Protein AF-A0A1D7XZR6-F1 (afdb_monomer_lite)

Sequence (73 aa):
MTTIIIDKDLNFSKTHFRNIEELQMEILLMNERSELSPEHIRVLKEREAEADNATDDGFTFEELKASIRRKNG

Structure (mmCIF, N/CA/C/O backbone):
data_AF-A0A1D7XZR6-F1
#
_entry.id   AF-A0A1D7XZR6-F1
#
loop_
_atom_site.group_PDB
_atom_site.id
_atom_site.type_symbol
_atom_site.label_atom_id
_atom_site.label_alt_id
_atom_site.label_comp_id
_atom_site.label_asym_id
_atom_site.label_entity_id
_atom_site.label_seq_id
_atom_site.pdbx_PDB_ins_code
_atom_site.Cartn_x
_atom_site.Cartn_y
_atom_site.Cartn_z
_atom_site.occupancy
_atom_site.B_iso_or_equiv
_atom_site.auth_seq_id
_atom_site.auth_comp_id
_atom_site.auth_asym_id
_atom_site.auth_atom_id
_atom_site.pdbx_PDB_model_num
ATOM 1 N N . MET A 1 1 ? -6.381 6.873 35.813 1.00 56.25 1 MET A N 1
ATOM 2 C CA . MET A 1 1 ? -6.633 5.606 35.100 1.00 56.25 1 MET A CA 1
ATOM 3 C C . MET A 1 1 ? -7.865 5.841 34.253 1.00 56.25 1 MET A C 1
ATOM 5 O O . MET A 1 1 ? -8.883 6.224 34.814 1.00 56.25 1 MET A O 1
ATOM 9 N N . THR A 1 2 ? -7.741 5.739 32.935 1.00 82.62 2 THR A N 1
ATOM 10 C CA . THR A 1 2 ? -8.837 6.024 32.003 1.00 82.62 2 THR A CA 1
ATOM 11 C C . THR A 1 2 ? -9.218 4.718 31.334 1.00 82.62 2 THR A C 1
ATOM 13 O O . THR A 1 2 ? -8.349 4.046 30.783 1.00 82.62 2 THR A O 1
ATOM 16 N N . THR A 1 3 ? -10.491 4.349 31.412 1.00 79.94 3 THR A N 1
ATOM 17 C CA . THR A 1 3 ? -11.012 3.138 30.775 1.00 79.94 3 THR A CA 1
ATOM 18 C C . THR A 1 3 ? -11.631 3.524 29.442 1.00 79.94 3 THR A C 1
ATOM 20 O O . THR A 1 3 ? -12.518 4.372 29.399 1.00 79.94 3 THR A O 1
ATOM 23 N N . ILE A 1 4 ? -11.150 2.912 28.364 1.00 77.12 4 ILE A N 1
ATOM 24 C CA . ILE A 1 4 ? -11.722 3.049 27.024 1.00 77.12 4 ILE A CA 1
ATOM 25 C C . ILE A 1 4 ? -12.548 1.790 26.767 1.00 77.12 4 ILE A C 1
ATOM 27 O O . ILE A 1 4 ? -12.045 0.682 26.943 1.00 77.12 4 ILE A O 1
ATOM 31 N N . ILE A 1 5 ? -13.809 1.969 26.383 1.00 81.62 5 ILE A N 1
ATOM 32 C CA . ILE A 1 5 ? -14.734 0.886 26.038 1.00 81.62 5 I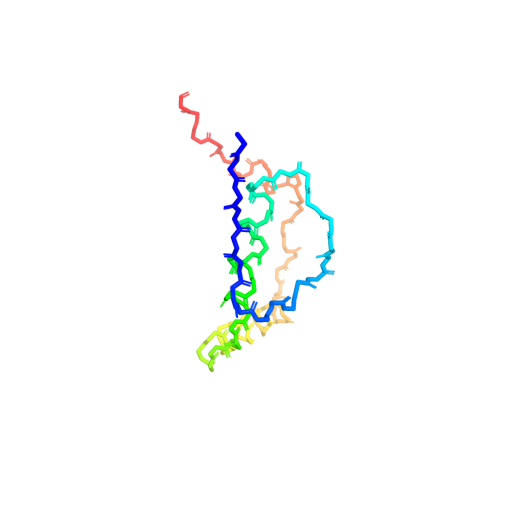LE A CA 1
ATOM 33 C C . ILE A 1 5 ? -15.009 0.981 24.538 1.00 81.62 5 ILE A C 1
ATOM 35 O O . ILE A 1 5 ? -15.241 2.072 24.018 1.00 81.62 5 ILE A O 1
ATOM 39 N N . ILE A 1 6 ? -14.941 -0.154 23.846 1.00 82.69 6 ILE A N 1
ATOM 40 C CA . ILE A 1 6 ? -15.231 -0.269 22.418 1.00 82.69 6 ILE A CA 1
ATOM 41 C C . ILE A 1 6 ? -16.420 -1.222 22.288 1.00 82.69 6 ILE A C 1
ATOM 43 O O . ILE A 1 6 ? -16.272 -2.422 22.486 1.00 82.69 6 ILE A O 1
ATOM 47 N N . ASP A 1 7 ? -17.594 -0.682 21.963 1.00 85.00 7 ASP A N 1
ATOM 48 C CA . ASP A 1 7 ? -18.847 -1.454 21.877 1.00 85.00 7 ASP A CA 1
ATOM 49 C C . ASP A 1 7 ? -19.039 -2.168 20.527 1.00 85.00 7 ASP A C 1
ATOM 51 O O . ASP A 1 7 ? -20.022 -2.879 20.317 1.00 85.00 7 ASP A O 1
ATOM 55 N N . LYS A 1 8 ? -18.118 -1.957 19.581 1.00 81.25 8 LYS A N 1
ATOM 56 C CA . LYS A 1 8 ? -18.104 -2.629 18.279 1.00 81.25 8 LYS A CA 1
ATOM 57 C C . LYS A 1 8 ? -17.094 -3.761 18.274 1.00 81.25 8 LYS A C 1
ATOM 59 O O . LYS A 1 8 ? -15.980 -3.601 18.765 1.00 81.25 8 LYS A O 1
ATOM 64 N N . ASP A 1 9 ? -17.468 -4.855 17.627 1.00 78.75 9 ASP A N 1
ATOM 65 C CA . ASP A 1 9 ? -16.533 -5.931 17.334 1.00 78.75 9 ASP A CA 1
ATOM 66 C C . ASP A 1 9 ? -15.513 -5.448 16.290 1.00 78.75 9 ASP A C 1
ATOM 68 O O . ASP A 1 9 ? -15.884 -5.006 15.196 1.00 78.75 9 ASP A O 1
ATOM 72 N N . LEU A 1 10 ? -14.231 -5.452 16.659 1.00 81.56 10 LEU A N 1
ATOM 73 C CA . LEU A 1 10 ? -13.127 -4.991 15.821 1.00 81.56 10 LEU A CA 1
ATOM 74 C C . LEU A 1 10 ? -12.174 -6.156 15.565 1.00 81.56 10 LEU A C 1
ATOM 76 O O . LEU A 1 10 ? -11.496 -6.644 16.467 1.00 81.56 10 LEU A O 1
ATOM 80 N N . ASN A 1 11 ? -12.077 -6.555 14.298 1.00 81.50 11 ASN A N 1
ATOM 81 C CA . ASN A 1 11 ? -11.142 -7.579 13.843 1.00 81.50 11 ASN A CA 1
ATOM 82 C C . ASN A 1 11 ? -9.745 -6.985 13.628 1.00 81.50 11 ASN A C 1
ATOM 84 O O . ASN A 1 11 ? -9.325 -6.742 12.495 1.00 81.50 11 ASN A O 1
ATOM 88 N N . PHE A 1 12 ? -9.032 -6.729 14.723 1.00 84.75 12 PHE A N 1
ATOM 89 C CA . PHE A 1 12 ? -7.634 -6.313 14.666 1.00 84.75 12 PHE A CA 1
ATOM 90 C C . PHE A 1 12 ? -6.746 -7.425 14.100 1.00 84.75 12 PHE A C 1
ATOM 92 O O . PHE A 1 12 ? -6.958 -8.607 14.375 1.00 84.75 12 PHE A O 1
ATOM 99 N N . SER A 1 13 ? -5.694 -7.059 13.364 1.00 84.06 13 SER A N 1
ATOM 100 C CA . SER A 1 13 ? -4.713 -8.041 12.874 1.00 84.06 13 SER A CA 1
ATOM 101 C C . SER A 1 13 ? -3.794 -8.587 13.979 1.00 84.06 13 SER A C 1
ATOM 103 O O . SER A 1 13 ? -3.104 -9.587 13.785 1.00 84.06 13 SER A O 1
ATOM 105 N N . LYS A 1 14 ? -3.798 -7.938 15.149 1.00 84.94 14 LYS A N 1
ATOM 106 C CA . LYS A 1 14 ? -3.010 -8.269 16.340 1.00 84.94 14 LYS A CA 1
ATOM 107 C C . LYS A 1 14 ? -3.778 -7.909 17.613 1.00 84.94 14 LYS A C 1
ATOM 109 O O . LYS A 1 14 ? -4.655 -7.054 17.598 1.00 84.94 14 LYS A O 1
ATOM 114 N N . THR A 1 15 ? -3.407 -8.523 18.733 1.00 86.88 15 THR A N 1
ATOM 115 C CA . THR A 1 15 ? -4.062 -8.325 20.042 1.00 86.88 15 THR A CA 1
ATOM 116 C C . THR A 1 15 ? -3.211 -7.549 21.048 1.00 86.88 15 THR A C 1
ATOM 118 O O . THR A 1 15 ? -3.671 -7.257 22.150 1.00 86.88 15 THR A O 1
ATOM 121 N N . HIS A 1 16 ? -1.971 -7.205 20.686 1.00 90.44 16 HIS A N 1
ATOM 122 C CA . HIS A 1 16 ? -1.045 -6.462 21.534 1.00 90.44 16 HIS A CA 1
ATOM 123 C C . HIS A 1 16 ? -0.629 -5.148 20.868 1.00 90.44 16 HIS A C 1
ATOM 125 O O . HIS A 1 16 ? -0.250 -5.127 19.696 1.00 90.44 16 HIS A O 1
ATOM 131 N N . PHE A 1 17 ? -0.669 -4.068 21.646 1.00 92.50 17 PHE A N 1
ATOM 132 C CA . PHE A 1 17 ? -0.328 -2.711 21.231 1.00 92.50 17 PHE A CA 1
ATOM 133 C C . PHE A 1 17 ? 0.583 -2.104 22.296 1.00 92.50 17 PHE A C 1
ATOM 135 O O . PHE A 1 17 ? 0.294 -2.213 23.489 1.00 92.50 17 PHE A O 1
ATOM 142 N N . ARG A 1 18 ? 1.688 -1.478 21.886 1.00 93.69 18 ARG A N 1
ATOM 143 C CA . ARG A 1 18 ? 2.679 -0.917 22.818 1.00 93.69 18 ARG A CA 1
ATOM 144 C C . ARG A 1 18 ? 2.170 0.340 23.512 1.00 93.69 18 ARG A C 1
ATOM 146 O O . ARG A 1 18 ? 2.560 0.618 24.642 1.00 93.69 18 ARG A O 1
ATOM 153 N N . ASN A 1 19 ? 1.339 1.109 22.820 1.00 93.19 19 ASN A N 1
ATOM 154 C CA . ASN A 1 19 ? 0.763 2.359 23.292 1.00 93.19 19 ASN A CA 1
ATOM 155 C C . ASN A 1 19 ? -0.572 2.643 22.584 1.00 93.19 19 ASN A C 1
ATOM 157 O O . ASN A 1 19 ? -1.027 1.868 21.737 1.00 93.19 19 ASN A O 1
ATOM 161 N N . ILE A 1 20 ? -1.215 3.747 22.965 1.00 89.75 20 ILE A N 1
ATOM 162 C CA . ILE A 1 20 ? -2.519 4.134 22.423 1.00 89.75 20 ILE A CA 1
ATOM 163 C C . ILE A 1 20 ? -2.423 4.553 20.953 1.00 89.75 20 ILE A C 1
ATOM 165 O O . ILE A 1 20 ? -3.336 4.279 20.179 1.00 89.75 20 ILE A O 1
ATOM 169 N N . GLU A 1 21 ? -1.304 5.150 20.550 1.00 92.81 21 GLU A N 1
ATOM 170 C CA . GLU A 1 21 ? -1.046 5.587 19.181 1.00 92.81 21 GLU A CA 1
ATOM 171 C C . GLU A 1 21 ? -1.014 4.392 18.220 1.00 92.81 21 GLU A C 1
ATOM 173 O O . GLU A 1 21 ? -1.541 4.459 17.111 1.00 92.81 21 GLU A O 1
ATOM 178 N N . GLU A 1 22 ? -0.453 3.262 18.656 1.00 92.75 22 GLU A N 1
ATOM 179 C CA . GLU A 1 22 ? -0.428 2.027 17.873 1.00 92.75 22 GLU A CA 1
ATOM 180 C C . GLU A 1 22 ? -1.828 1.427 17.692 1.00 92.75 22 GLU A C 1
ATOM 182 O O . GLU A 1 22 ? -2.141 0.929 16.610 1.00 92.75 22 GLU A O 1
ATOM 187 N N . LEU A 1 23 ? -2.684 1.506 18.716 1.00 90.12 23 LEU A N 1
ATOM 188 C CA . LEU A 1 23 ? -4.088 1.101 18.606 1.00 90.12 23 LEU A CA 1
ATOM 189 C C . LEU A 1 23 ? -4.857 2.020 17.645 1.00 90.12 23 LEU A C 1
ATOM 191 O O . LEU A 1 23 ? -5.608 1.541 16.800 1.00 90.12 23 LEU A O 1
ATOM 195 N N . GLN A 1 24 ? -4.652 3.335 17.742 1.00 88.75 24 GLN A N 1
ATOM 196 C CA . GLN A 1 24 ? -5.285 4.314 16.852 1.00 88.75 24 GLN A CA 1
ATOM 197 C C . GLN A 1 24 ? -4.884 4.103 15.390 1.00 88.75 24 GLN A C 1
ATOM 199 O O . GLN A 1 24 ? -5.743 4.151 14.510 1.00 88.75 24 GLN A O 1
ATOM 204 N N . MET A 1 25 ? -3.602 3.829 15.135 1.00 89.94 25 MET A N 1
ATOM 205 C CA . MET A 1 25 ? -3.103 3.525 13.795 1.00 89.94 25 MET A CA 1
ATOM 206 C C . MET A 1 25 ? -3.756 2.263 13.225 1.00 89.94 25 MET A C 1
ATOM 208 O O . MET A 1 25 ? -4.203 2.270 12.084 1.00 89.94 25 MET A O 1
ATOM 212 N N . GLU A 1 26 ? -3.862 1.193 14.016 1.00 88.25 26 GLU A N 1
ATOM 213 C CA . GLU A 1 26 ? -4.523 -0.039 13.572 1.00 88.25 26 GLU A CA 1
ATOM 214 C C . GLU A 1 26 ? -5.995 0.209 13.206 1.00 88.25 26 GLU A C 1
ATOM 216 O O . GLU A 1 26 ? -6.445 -0.240 12.154 1.00 88.25 26 GLU A O 1
ATOM 221 N N . ILE A 1 27 ? -6.734 0.974 14.020 1.00 86.94 27 ILE A N 1
ATOM 222 C CA . ILE A 1 27 ? -8.131 1.344 13.733 1.00 86.94 27 ILE A CA 1
ATOM 223 C C . ILE A 1 27 ? -8.234 2.128 12.418 1.00 86.94 27 ILE A C 1
ATOM 225 O O . ILE A 1 27 ? -9.142 1.886 11.622 1.00 86.94 27 ILE A O 1
ATOM 229 N N . LEU A 1 28 ? -7.317 3.066 12.177 1.00 85.38 28 LEU A N 1
ATOM 230 C CA . LEU A 1 28 ? -7.285 3.844 10.940 1.00 85.38 28 LEU A CA 1
ATOM 231 C C . LEU A 1 28 ? -7.036 2.937 9.728 1.00 85.38 28 LEU A C 1
ATOM 233 O O . LEU A 1 28 ? -7.819 2.959 8.782 1.00 85.38 28 LEU A O 1
ATOM 237 N N . LEU A 1 29 ? -6.030 2.064 9.805 1.00 84.19 29 LEU A N 1
ATOM 238 C CA . LEU A 1 29 ? -5.699 1.113 8.743 1.00 84.19 29 LEU A CA 1
ATOM 239 C C . LEU A 1 29 ? -6.828 0.113 8.471 1.00 84.19 29 LEU A C 1
ATOM 241 O O . LEU A 1 29 ? -7.043 -0.267 7.324 1.00 84.19 29 LEU A O 1
ATOM 245 N N . MET A 1 30 ? -7.578 -0.306 9.495 1.00 81.06 30 MET A N 1
ATOM 246 C CA . MET A 1 30 ? -8.773 -1.136 9.310 1.00 81.06 30 MET A CA 1
ATOM 247 C C . MET A 1 30 ? -9.837 -0.433 8.461 1.00 81.06 30 MET A C 1
ATOM 249 O O . MET A 1 30 ? -10.469 -1.085 7.634 1.00 81.06 30 MET A O 1
ATOM 253 N N . ASN A 1 31 ? -10.010 0.880 8.635 1.00 69.19 31 ASN A N 1
ATOM 254 C CA . ASN A 1 31 ? -10.938 1.678 7.830 1.00 69.19 31 ASN A CA 1
ATOM 255 C C . ASN A 1 31 ? -10.396 1.966 6.420 1.00 69.19 31 ASN A C 1
ATOM 257 O O . ASN A 1 31 ? -11.178 2.151 5.492 1.00 69.19 31 ASN A O 1
ATOM 261 N N . GLU A 1 32 ? -9.071 1.983 6.249 1.00 69.12 32 GLU A N 1
ATOM 262 C CA . GLU A 1 32 ? -8.411 2.202 4.956 1.00 69.12 32 GLU A CA 1
ATOM 263 C C . GLU A 1 32 ? -8.338 0.958 4.068 1.00 69.12 32 GLU A C 1
ATOM 265 O O . GLU A 1 32 ? -8.056 1.097 2.876 1.00 69.12 32 GLU A O 1
ATOM 270 N N . ARG A 1 33 ? -8.667 -0.241 4.580 1.00 63.72 33 ARG A N 1
ATOM 271 C CA . ARG A 1 33 ? -8.898 -1.458 3.769 1.00 63.72 33 ARG A CA 1
ATOM 272 C C . ARG A 1 33 ? -10.181 -1.356 2.931 1.00 63.72 33 ARG A C 1
ATOM 274 O O . ARG A 1 33 ? -11.021 -2.251 2.921 1.00 63.72 33 ARG A O 1
ATOM 281 N N . SER A 1 34 ? -10.333 -0.241 2.240 1.00 67.94 34 SER A N 1
ATOM 282 C CA . SER A 1 34 ? -11.289 -0.055 1.168 1.00 67.94 34 SER A CA 1
ATOM 283 C C . SER A 1 34 ? -10.777 -0.778 -0.071 1.00 67.94 34 SER A C 1
ATOM 285 O O . SER A 1 34 ? -9.581 -0.767 -0.373 1.00 67.94 34 SER A O 1
ATOM 287 N N . GLU A 1 35 ? -11.681 -1.451 -0.776 1.00 78.69 35 GLU A N 1
ATOM 288 C CA . GLU A 1 35 ? -11.357 -1.996 -2.088 1.00 78.69 35 GLU A CA 1
ATOM 289 C C . GLU A 1 35 ? -10.907 -0.856 -3.008 1.00 78.69 35 GLU A C 1
ATOM 291 O O . GLU A 1 35 ? -11.465 0.246 -2.986 1.00 78.69 35 GLU A O 1
ATOM 296 N N . LEU A 1 36 ? -9.873 -1.110 -3.811 1.00 85.06 36 LEU A N 1
ATOM 297 C CA . LEU A 1 36 ? -9.428 -0.140 -4.802 1.00 85.06 36 LEU A CA 1
ATOM 298 C C . LEU A 1 36 ? -10.579 0.143 -5.771 1.00 85.06 36 LEU A C 1
ATOM 300 O O . LEU A 1 36 ? -11.168 -0.781 -6.332 1.00 85.06 36 LEU A O 1
ATOM 304 N N . SER A 1 37 ? -10.881 1.424 -5.990 1.00 88.88 37 SER A N 1
ATOM 305 C CA . SER A 1 37 ? -11.869 1.815 -6.990 1.00 88.88 37 SER A CA 1
ATOM 306 C C . SER A 1 37 ? -11.426 1.366 -8.392 1.00 88.88 37 SER A C 1
ATOM 308 O O . SER A 1 37 ? -10.224 1.194 -8.637 1.00 88.88 37 SER A O 1
ATOM 310 N N . PRO A 1 38 ? -12.362 1.217 -9.347 1.00 93.38 38 PRO A N 1
ATOM 311 C CA . PRO A 1 38 ? -12.017 0.931 -10.737 1.00 93.38 38 PRO A CA 1
ATOM 312 C C . PRO A 1 38 ? -10.984 1.913 -11.311 1.00 93.38 38 PRO A C 1
ATOM 314 O O . PRO A 1 38 ? -10.049 1.490 -11.988 1.00 93.38 38 PRO A O 1
ATOM 317 N N . GLU A 1 39 ? -11.084 3.203 -10.978 1.00 94.19 39 GLU A N 1
ATOM 318 C CA . GLU A 1 39 ? -10.103 4.229 -11.345 1.00 94.19 39 GLU A CA 1
ATOM 319 C C . GLU A 1 39 ? -8.713 3.969 -10.759 1.00 94.19 39 GLU A C 1
ATOM 321 O O . GLU A 1 39 ? -7.727 4.089 -11.488 1.00 94.19 39 GLU A O 1
ATOM 326 N N . HIS A 1 40 ? -8.610 3.593 -9.479 1.00 92.56 40 HIS A N 1
ATOM 327 C CA . HIS A 1 40 ? -7.321 3.242 -8.875 1.00 92.56 40 HIS A CA 1
ATOM 328 C C . HIS A 1 40 ? -6.695 2.042 -9.589 1.00 92.56 40 HIS A C 1
ATOM 330 O O . HIS A 1 40 ? -5.519 2.077 -9.948 1.00 92.56 40 HIS A O 1
ATOM 336 N N . ILE A 1 41 ? -7.494 1.005 -9.858 1.00 94.06 41 ILE A N 1
ATOM 337 C CA . ILE A 1 41 ? -7.041 -0.192 -10.578 1.00 94.06 41 ILE A CA 1
ATOM 338 C C . ILE A 1 41 ? -6.582 0.171 -11.993 1.00 94.06 41 ILE A C 1
ATOM 340 O O . ILE A 1 41 ? -5.550 -0.324 -12.442 1.00 94.06 41 ILE A O 1
ATOM 344 N N . ARG A 1 42 ? -7.314 1.045 -12.695 1.00 97.00 42 ARG A N 1
ATOM 345 C CA . ARG A 1 42 ? -6.945 1.503 -14.042 1.00 97.00 42 ARG A CA 1
ATOM 346 C C . ARG A 1 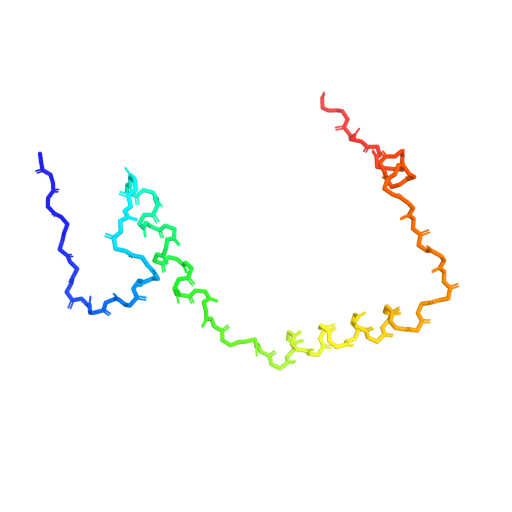42 ? -5.571 2.166 -14.044 1.00 97.00 42 ARG A C 1
ATOM 348 O O . ARG A 1 42 ? -4.736 1.797 -14.861 1.00 97.00 42 ARG A O 1
ATOM 355 N N . VAL A 1 43 ? -5.324 3.097 -13.121 1.00 96.56 43 VAL A N 1
ATOM 356 C CA . VAL A 1 43 ? -4.031 3.794 -13.023 1.00 96.56 43 VAL A CA 1
ATOM 357 C C . VAL A 1 43 ? -2.897 2.814 -12.732 1.00 96.56 43 VAL A C 1
ATOM 359 O O . VAL A 1 43 ? -1.850 2.896 -13.368 1.00 96.56 43 VAL A O 1
ATOM 362 N N . LEU A 1 44 ? -3.099 1.866 -11.812 1.00 95.44 44 LEU A N 1
ATOM 363 C CA . LEU A 1 44 ? -2.086 0.853 -11.504 1.00 95.44 44 LEU A CA 1
ATOM 364 C C . LEU A 1 44 ? -1.763 -0.013 -12.725 1.00 95.44 44 LEU A C 1
ATOM 366 O O . LEU A 1 44 ? -0.592 -0.171 -13.053 1.00 95.44 44 LEU A O 1
ATOM 370 N N . LYS A 1 45 ? -2.779 -0.476 -13.461 1.00 96.56 45 LYS A N 1
ATOM 371 C CA . LYS A 1 45 ? -2.580 -1.245 -14.699 1.00 96.56 45 LYS A CA 1
ATOM 372 C C . LYS A 1 45 ? -1.863 -0.449 -15.787 1.00 96.56 45 LYS A C 1
ATOM 374 O O . LYS A 1 45 ? -1.060 -1.008 -16.523 1.00 96.56 45 LYS A O 1
ATOM 379 N N . GLU A 1 46 ? -2.137 0.848 -15.900 1.00 96.75 46 GLU A N 1
ATOM 380 C CA . GLU A 1 46 ? -1.418 1.726 -16.830 1.00 96.75 46 GLU A CA 1
ATOM 381 C C . GLU A 1 46 ? 0.059 1.869 -16.448 1.00 96.75 46 GLU A C 1
ATOM 383 O O . GLU A 1 46 ? 0.915 1.869 -17.328 1.00 96.75 46 GLU A O 1
ATOM 388 N N . ARG A 1 47 ? 0.371 1.961 -15.149 1.00 94.44 47 ARG A N 1
ATOM 389 C CA . ARG A 1 47 ? 1.757 1.995 -14.653 1.00 94.44 47 ARG A CA 1
ATOM 390 C C . ARG A 1 47 ? 2.479 0.665 -14.868 1.00 94.44 47 ARG A C 1
ATOM 392 O O . ARG A 1 47 ? 3.635 0.684 -15.273 1.00 94.44 47 ARG A O 1
ATOM 399 N N . GLU A 1 48 ? 1.810 -0.459 -14.620 1.00 93.94 48 GLU A N 1
ATOM 400 C CA . GLU A 1 48 ? 2.348 -1.798 -14.900 1.00 93.94 48 GLU A CA 1
ATOM 401 C C . GLU A 1 48 ? 2.667 -1.949 -16.389 1.00 93.94 48 GLU A C 1
ATOM 403 O O . GLU A 1 48 ? 3.791 -2.286 -16.744 1.00 93.94 48 GLU A O 1
ATOM 408 N N . ALA A 1 49 ? 1.725 -1.587 -17.266 1.00 94.31 49 ALA A N 1
ATOM 409 C CA . ALA A 1 49 ? 1.943 -1.635 -18.706 1.00 94.31 49 ALA A CA 1
ATOM 410 C C . ALA A 1 49 ? 3.077 -0.702 -19.165 1.00 94.31 49 ALA A C 1
ATOM 412 O O . ALA A 1 49 ? 3.837 -1.069 -20.055 1.00 94.31 49 ALA A 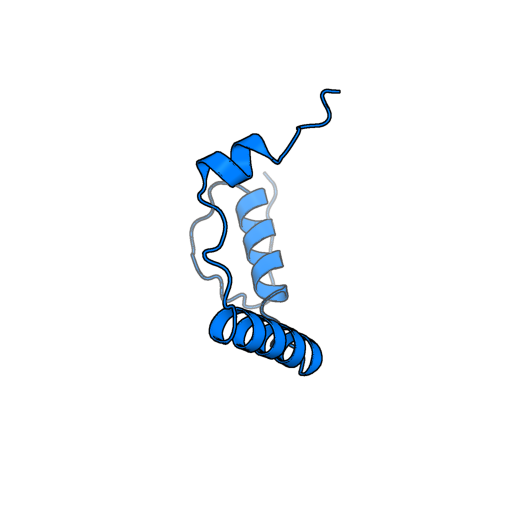O 1
ATOM 413 N N . GLU A 1 50 ? 3.215 0.493 -18.585 1.00 91.81 50 GLU A N 1
ATOM 414 C CA . GLU A 1 50 ? 4.353 1.375 -18.876 1.00 91.81 50 GLU A CA 1
ATOM 415 C C . GLU A 1 50 ? 5.683 0.725 -18.488 1.00 91.81 50 GLU A C 1
ATOM 417 O O . GLU A 1 50 ? 6.607 0.733 -19.294 1.00 91.81 50 GLU A O 1
ATOM 422 N N . ALA A 1 51 ? 5.765 0.129 -17.296 1.00 88.31 51 ALA A N 1
ATOM 423 C CA . ALA A 1 51 ? 6.974 -0.534 -16.817 1.00 88.31 51 ALA A CA 1
ATOM 424 C C . ALA A 1 51 ? 7.336 -1.769 -17.658 1.00 88.31 51 ALA A C 1
ATOM 426 O O . ALA A 1 51 ? 8.501 -1.956 -17.994 1.00 88.31 51 ALA A O 1
ATOM 427 N N . ASP A 1 52 ? 6.351 -2.578 -18.052 1.00 90.12 52 ASP A N 1
ATOM 428 C CA . ASP A 1 52 ? 6.573 -3.772 -18.877 1.00 90.12 52 ASP A CA 1
ATOM 429 C C . ASP A 1 52 ? 7.049 -3.431 -20.298 1.00 90.12 52 ASP A C 1
ATOM 431 O O . ASP A 1 52 ? 7.747 -4.223 -20.932 1.00 90.12 52 ASP A O 1
ATOM 435 N N . ASN A 1 53 ? 6.662 -2.259 -20.813 1.00 91.69 53 ASN A N 1
ATOM 436 C CA . ASN A 1 53 ? 7.043 -1.779 -22.145 1.00 91.69 53 ASN A CA 1
ATOM 437 C C . ASN A 1 53 ? 8.190 -0.757 -22.110 1.00 91.69 53 ASN A C 1
ATOM 439 O O . ASN A 1 53 ? 8.531 -0.184 -23.149 1.00 91.69 53 ASN A O 1
ATOM 443 N N . ALA A 1 54 ? 8.770 -0.511 -20.936 1.00 87.31 54 ALA A N 1
ATOM 444 C CA . ALA A 1 54 ? 9.887 0.397 -20.765 1.00 87.31 54 ALA A CA 1
ATOM 445 C C . ALA A 1 54 ? 11.110 -0.140 -21.523 1.00 87.31 54 ALA A C 1
ATOM 447 O O . ALA A 1 54 ? 11.530 -1.283 -21.345 1.00 87.31 54 ALA A O 1
ATOM 448 N N . THR A 1 55 ? 11.661 0.679 -22.418 1.00 84.44 55 THR A N 1
ATOM 449 C CA . THR A 1 55 ? 12.876 0.348 -23.183 1.00 84.44 55 THR A CA 1
ATOM 450 C C . THR A 1 55 ? 14.127 1.000 -22.604 1.00 84.44 55 THR A C 1
ATOM 452 O O . THR A 1 55 ? 15.215 0.824 -23.144 1.00 84.44 55 THR A O 1
ATOM 455 N N . ASP A 1 56 ? 13.970 1.827 -21.575 1.00 84.62 56 ASP A N 1
ATOM 456 C CA . ASP A 1 56 ? 15.045 2.464 -20.837 1.00 84.62 56 ASP A CA 1
ATOM 457 C C . ASP A 1 56 ? 15.574 1.542 -19.734 1.00 84.62 56 ASP A C 1
ATOM 459 O O . ASP A 1 56 ? 14.825 0.858 -19.044 1.00 84.62 56 ASP A O 1
ATOM 463 N N . ASP A 1 57 ? 16.892 1.559 -19.532 1.00 82.31 57 ASP A N 1
ATOM 464 C CA . ASP A 1 57 ? 17.581 0.708 -18.549 1.00 82.31 57 ASP A CA 1
ATOM 465 C C . ASP A 1 57 ? 17.289 1.105 -17.081 1.00 82.31 57 ASP A C 1
ATOM 467 O O . ASP A 1 57 ? 17.812 0.506 -16.138 1.00 82.31 57 ASP A O 1
ATOM 471 N N . GLY A 1 58 ? 16.447 2.125 -16.875 1.00 83.44 58 GLY A N 1
ATOM 472 C CA . GLY A 1 58 ? 16.183 2.742 -15.583 1.00 83.44 58 GLY A CA 1
ATOM 473 C C . GLY A 1 58 ? 17.399 3.485 -15.019 1.00 83.44 58 GLY A C 1
ATOM 474 O O . GLY A 1 58 ? 18.424 3.660 -15.672 1.00 83.44 58 GLY A O 1
ATOM 475 N N . PHE A 1 59 ? 17.277 3.948 -13.775 1.00 86.69 59 PHE A N 1
ATOM 476 C CA . PHE A 1 59 ? 18.400 4.506 -13.022 1.00 86.69 59 PHE A CA 1
ATOM 477 C C . PHE A 1 59 ? 18.850 3.517 -11.958 1.00 86.69 59 PHE A C 1
ATOM 479 O O . PHE A 1 59 ? 18.031 2.938 -11.238 1.00 86.69 59 PHE A O 1
ATOM 486 N N . THR A 1 60 ? 20.159 3.397 -11.771 1.00 89.62 60 THR A N 1
ATOM 487 C CA . THR A 1 60 ? 20.690 2.776 -10.560 1.00 89.62 60 THR A CA 1
ATOM 488 C C . THR A 1 60 ? 20.370 3.639 -9.339 1.00 89.62 60 THR A C 1
ATOM 490 O O . THR A 1 60 ? 20.151 4.852 -9.421 1.00 89.62 60 THR A O 1
ATOM 493 N N . PHE A 1 61 ? 20.378 3.019 -8.159 1.00 86.19 61 PHE A N 1
ATOM 494 C CA . PHE A 1 61 ? 20.114 3.732 -6.911 1.00 86.19 61 PHE A CA 1
ATOM 495 C C . PHE A 1 61 ? 21.088 4.901 -6.669 1.00 86.19 61 PHE A C 1
ATOM 497 O O . PH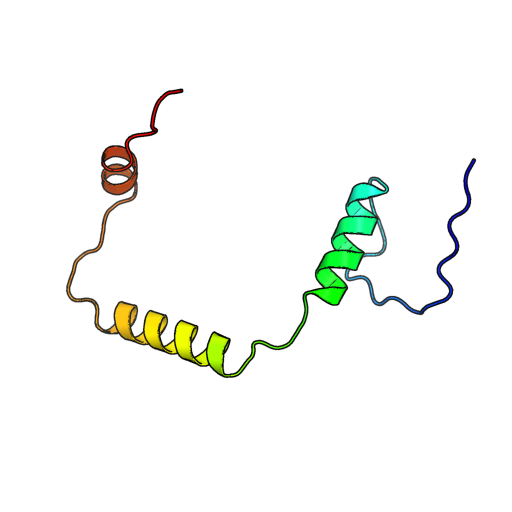E A 1 61 ? 20.673 5.954 -6.187 1.00 86.19 61 PHE A O 1
ATOM 504 N N . GLU A 1 62 ? 22.366 4.750 -7.034 1.00 88.88 62 GLU A N 1
AT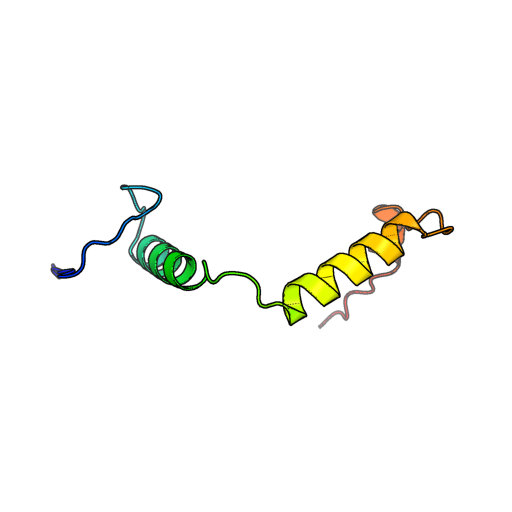OM 505 C CA . GLU A 1 62 ? 23.366 5.813 -6.872 1.00 88.88 62 GLU A CA 1
ATOM 506 C C . GLU A 1 62 ? 23.151 6.974 -7.857 1.00 88.88 62 GLU A C 1
ATOM 508 O O . GLU A 1 62 ? 23.270 8.135 -7.462 1.00 88.88 62 GLU A O 1
ATOM 513 N N . GLU A 1 63 ? 22.747 6.699 -9.102 1.00 88.56 63 GLU A N 1
ATOM 514 C CA . GLU A 1 63 ? 22.388 7.741 -10.078 1.00 88.56 63 GLU A CA 1
ATOM 515 C C . GLU A 1 63 ? 21.135 8.509 -9.651 1.00 88.56 63 GLU A C 1
ATOM 517 O O . GLU A 1 63 ? 21.101 9.741 -9.716 1.00 88.56 63 GLU A O 1
ATOM 522 N N . LEU A 1 64 ? 20.126 7.801 -9.138 1.00 88.00 64 LEU A N 1
ATOM 523 C CA . LEU A 1 64 ? 18.928 8.413 -8.570 1.00 88.00 64 LEU A CA 1
ATOM 524 C C . LEU A 1 64 ? 19.278 9.309 -7.374 1.00 88.00 64 LEU A C 1
ATOM 526 O O . LEU A 1 64 ? 18.827 10.447 -7.267 1.00 88.00 64 LEU A O 1
ATOM 530 N N . LYS A 1 65 ? 20.120 8.818 -6.467 1.00 86.62 65 LYS A N 1
ATOM 531 C CA . LYS A 1 65 ? 20.547 9.571 -5.285 1.00 86.62 65 LYS A CA 1
ATOM 532 C C . LYS A 1 65 ? 21.355 10.816 -5.654 1.00 86.62 65 LYS A C 1
ATOM 534 O O . LYS A 1 65 ? 21.220 11.837 -4.983 1.00 86.62 65 LYS A O 1
ATOM 539 N N . ALA A 1 66 ? 22.167 10.746 -6.708 1.00 86.00 66 ALA A N 1
ATOM 540 C CA . ALA A 1 66 ? 22.930 11.879 -7.222 1.00 86.00 66 ALA A CA 1
ATOM 541 C C . ALA A 1 66 ? 22.049 12.914 -7.949 1.00 86.00 66 ALA A C 1
ATOM 543 O O . ALA A 1 66 ? 22.336 14.113 -7.884 1.00 86.00 66 ALA A O 1
ATOM 544 N N . SER A 1 67 ? 20.975 12.481 -8.620 1.00 83.69 67 SER A N 1
ATOM 545 C CA . SER A 1 67 ? 20.056 13.368 -9.350 1.00 83.69 67 SER A CA 1
ATOM 546 C C . SER A 1 67 ? 19.084 14.115 -8.430 1.00 83.69 67 SER A C 1
ATOM 548 O O . SER A 1 67 ? 18.714 15.260 -8.711 1.00 83.69 67 SER A O 1
ATOM 550 N N . ILE A 1 68 ? 18.724 13.528 -7.285 1.00 86.44 68 ILE A N 1
ATOM 551 C CA . ILE A 1 68 ? 17.878 14.176 -6.280 1.00 86.44 68 ILE A CA 1
ATOM 5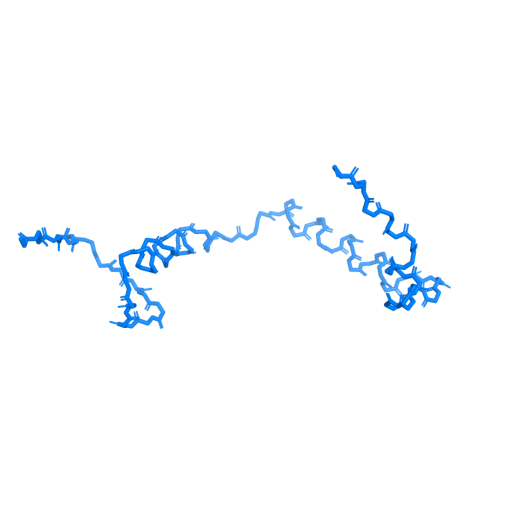52 C C . ILE A 1 68 ? 18.712 15.186 -5.484 1.00 86.44 68 ILE A C 1
ATOM 554 O O . ILE A 1 68 ? 19.297 14.893 -4.439 1.00 86.44 68 ILE A O 1
ATOM 558 N N . ARG A 1 69 ? 18.720 16.442 -5.939 1.00 73.62 69 ARG A N 1
ATOM 559 C CA . ARG A 1 69 ? 19.188 17.560 -5.112 1.00 73.62 69 ARG A CA 1
ATOM 560 C C . ARG A 1 69 ? 18.175 17.795 -3.998 1.00 73.62 69 ARG A C 1
ATOM 562 O O . ARG A 1 69 ? 17.100 18.343 -4.238 1.00 73.62 69 ARG A O 1
ATOM 569 N N . ARG A 1 70 ? 18.522 17.431 -2.759 1.00 65.38 70 ARG A N 1
ATOM 570 C CA . ARG A 1 70 ? 17.805 17.964 -1.595 1.00 65.38 70 ARG A CA 1
ATOM 571 C C . ARG A 1 70 ? 17.898 19.483 -1.676 1.00 65.38 70 ARG A C 1
ATOM 573 O O . ARG A 1 70 ? 18.995 20.037 -1.733 1.00 65.38 70 ARG A O 1
ATOM 580 N N . LYS A 1 71 ? 16.752 20.158 -1.725 1.00 60.91 71 LYS A N 1
ATOM 581 C CA . LYS A 1 71 ? 16.698 21.599 -1.503 1.00 60.91 71 LYS A CA 1
ATOM 582 C C . LYS A 1 71 ? 17.124 21.788 -0.046 1.00 60.91 71 LYS A C 1
ATOM 584 O O . LYS A 1 71 ? 16.327 21.530 0.849 1.00 60.91 71 LYS A O 1
ATOM 589 N N . ASN A 1 72 ? 18.405 22.074 0.185 1.00 57.34 72 ASN A N 1
ATOM 590 C CA . ASN A 1 72 ? 18.898 22.391 1.521 1.00 57.34 72 ASN A CA 1
ATOM 591 C C . ASN A 1 72 ? 18.072 23.581 2.029 1.00 57.34 72 ASN A C 1
ATOM 593 O O . ASN A 1 72 ? 18.018 24.613 1.354 1.00 57.34 72 ASN A O 1
ATOM 597 N N . GLY A 1 73 ? 17.358 23.366 3.134 1.00 43.88 73 GLY A N 1
ATOM 598 C CA . GLY A 1 73 ? 16.779 24.431 3.949 1.00 43.88 73 GLY A CA 1
ATOM 599 C C . GLY A 1 73 ? 17.845 25.091 4.805 1.00 43.88 73 GLY A C 1
ATOM 600 O O . GLY A 1 73 ? 18.886 24.436 5.046 1.00 43.88 73 GLY A O 1
#

pLDDT: mean 84.47, std 10.3, range [43.88, 97.0]

Foldseek 3Di:
DDDDDDPDDDDFPDDDDPDPVRVVVSVVVSVVPDDQDPVSVVVVVVVVVCVVPDPDPDDDPVRVVVPDDDPDD

Radius of gyration: 21.16 Å; chains: 1; bounding box: 42×33×58 Å

Secondary structure (DSSP, 8-state):
-------S----S-S--SSHHHHHHHHHHHHH-PPPPHHHHHHHHHHHHHHHT--S----HHHHHHH------